Protein AF-A0A7S0Y6M3-F1 (afdb_monomer)

pLDDT: mean 70.43, std 13.26, range [39.47, 86.94]

Solvent-accessible surface area (backbone atoms only — not comparable to full-atom values): 6234 Å² total; per-residue (Å²): 121,79,51,52,36,37,38,35,38,37,52,37,74,49,50,45,55,36,89,87,72,27,29,77,23,85,57,23,49,71,48,35,40,38,74,92,78,42,77,38,51,69,60,31,42,83,46,55,39,85,50,37,33,34,38,33,33,35,42,78,86,64,77,74,90,60,96,47,78,36,57,29,38,43,36,44,20,49,36,66,93,47,70,55,31,31,42,51,77,46,78,42,53,89,80,55,66,65,49,79,46,76,45,77,95,50,59,29,58,63,53,119

Structure (mmCIF, N/CA/C/O backbone):
data_AF-A0A7S0Y6M3-F1
#
_entry.id   AF-A0A7S0Y6M3-F1
#
loop_
_atom_site.group_PDB
_atom_site.id
_atom_site.type_symbol
_atom_site.label_atom_id
_atom_site.label_alt_id
_atom_site.label_comp_id
_atom_site.label_asym_id
_atom_site.label_entity_id
_atom_site.label_seq_id
_atom_site.pdbx_PDB_ins_code
_atom_site.Cartn_x
_atom_site.Cartn_y
_atom_site.Cartn_z
_atom_site.occupancy
_atom_site.B_iso_or_equiv
_atom_site.auth_seq_id
_atom_site.auth_comp_id
_atom_site.auth_asym_id
_atom_site.auth_atom_id
_atom_site.pdbx_PDB_model_num
ATOM 1 N N . GLY A 1 1 ? 3.712 2.212 -20.840 1.00 41.28 1 GLY A N 1
ATOM 2 C CA . GLY A 1 1 ? 2.332 1.861 -20.466 1.00 41.28 1 GLY A CA 1
ATOM 3 C C . GLY A 1 1 ? 2.181 2.104 -18.988 1.00 41.28 1 GLY A C 1
ATOM 4 O O . GLY A 1 1 ? 3.135 1.842 -18.267 1.00 41.28 1 GLY A O 1
ATOM 5 N N . GLU A 1 2 ? 1.049 2.646 -18.547 1.00 53.88 2 GLU A N 1
ATOM 6 C CA . GLU A 1 2 ? 0.762 2.790 -17.118 1.00 53.88 2 GLU A CA 1
ATOM 7 C C . GLU A 1 2 ? 0.617 1.387 -16.519 1.00 53.88 2 GLU A C 1
ATOM 9 O O . GLU A 1 2 ? -0.353 0.680 -16.786 1.00 53.88 2 GLU A O 1
ATOM 14 N N . GLY A 1 3 ? 1.639 0.936 -15.792 1.00 61.78 3 GLY A N 1
ATOM 15 C CA . GLY A 1 3 ? 1.569 -0.323 -15.066 1.00 61.78 3 GLY A CA 1
ATOM 16 C C . GLY A 1 3 ? 0.566 -0.189 -13.924 1.00 61.78 3 GLY A C 1
ATOM 17 O O . GLY A 1 3 ? 0.578 0.806 -13.198 1.00 61.78 3 GLY A O 1
ATOM 18 N N . VAL A 1 4 ? -0.296 -1.185 -13.753 1.00 69.94 4 VAL A N 1
ATOM 19 C CA . VAL A 1 4 ? -1.052 -1.378 -12.513 1.00 69.94 4 VAL A CA 1
ATOM 20 C C . VAL A 1 4 ? -0.430 -2.571 -11.814 1.00 69.94 4 VAL A C 1
ATOM 22 O O . VAL A 1 4 ? -0.276 -3.627 -12.425 1.00 69.94 4 VAL A O 1
ATOM 25 N N . LEU A 1 5 ? -0.074 -2.402 -10.543 1.00 73.44 5 LEU A N 1
ATOM 26 C CA . LEU A 1 5 ? 0.408 -3.493 -9.707 1.00 73.44 5 LEU A CA 1
ATOM 27 C C . LEU A 1 5 ? -0.610 -3.770 -8.611 1.00 73.44 5 LEU A C 1
ATOM 29 O O . LEU A 1 5 ? -1.007 -2.874 -7.867 1.00 73.44 5 LEU A O 1
ATOM 33 N N . THR A 1 6 ? -0.992 -5.037 -8.497 1.00 78.00 6 THR A N 1
ATOM 34 C CA . THR A 1 6 ? -1.751 -5.528 -7.348 1.00 78.00 6 THR A CA 1
ATOM 35 C C . THR A 1 6 ? -0.781 -6.058 -6.302 1.00 78.00 6 THR A C 1
ATOM 37 O O . THR A 1 6 ? 0.028 -6.937 -6.604 1.00 78.00 6 THR A O 1
ATOM 40 N N . LEU A 1 7 ? -0.867 -5.530 -5.084 1.00 76.88 7 LEU A N 1
ATOM 41 C CA . LEU A 1 7 ? -0.117 -5.956 -3.909 1.00 76.88 7 LEU A CA 1
ATOM 42 C C . LEU A 1 7 ? -1.058 -6.680 -2.953 1.00 76.88 7 LEU A C 1
ATOM 44 O O . LEU A 1 7 ? -1.990 -6.072 -2.435 1.00 76.88 7 LEU A O 1
ATOM 48 N N . LEU A 1 8 ? -0.799 -7.954 -2.681 1.00 82.69 8 LEU A N 1
ATOM 49 C CA . LEU A 1 8 ? -1.421 -8.646 -1.553 1.00 82.69 8 LEU A CA 1
ATOM 50 C C . LEU A 1 8 ? -0.494 -8.524 -0.344 1.00 82.69 8 LEU A C 1
ATOM 52 O O . LEU A 1 8 ? 0.664 -8.906 -0.453 1.00 82.69 8 LEU A O 1
ATOM 56 N N . VAL A 1 9 ? -0.970 -7.975 0.772 1.00 80.00 9 VAL A N 1
ATOM 57 C CA . VAL A 1 9 ? -0.181 -7.799 1.998 1.00 80.00 9 VAL A CA 1
ATOM 58 C C . VAL A 1 9 ? -0.828 -8.577 3.136 1.00 80.00 9 VAL A C 1
ATOM 60 O O . VAL A 1 9 ? -1.944 -8.256 3.547 1.00 80.00 9 VAL A O 1
ATOM 63 N N . ASP A 1 10 ? -0.121 -9.586 3.641 1.00 80.94 10 ASP A N 1
ATOM 64 C CA . ASP A 1 10 ? -0.561 -10.396 4.780 1.00 80.94 10 ASP A CA 1
ATOM 65 C C . ASP A 1 10 ? -0.095 -9.798 6.123 1.00 80.94 10 ASP A C 1
ATOM 67 O O . ASP A 1 10 ? 0.940 -9.130 6.199 1.00 80.94 10 ASP A O 1
ATOM 71 N N . ASN A 1 11 ? -0.814 -10.113 7.205 1.00 77.50 11 ASN A N 1
ATOM 72 C CA . ASN A 1 11 ? -0.505 -9.738 8.594 1.00 77.50 11 ASN A CA 1
ATOM 73 C C . ASN A 1 11 ? -0.502 -8.221 8.852 1.00 77.50 11 ASN A C 1
ATOM 75 O O . ASN A 1 11 ? 0.336 -7.701 9.600 1.00 77.50 11 ASN A O 1
ATOM 79 N N . VAL A 1 12 ? -1.452 -7.514 8.241 1.00 76.75 12 VAL A N 1
ATOM 80 C CA . VAL A 1 12 ? -1.692 -6.081 8.447 1.00 76.75 12 VAL A CA 1
ATOM 81 C C . VAL A 1 12 ? -3.093 -5.900 9.024 1.00 76.75 12 VAL A C 1
ATOM 83 O O . VAL A 1 12 ? -4.005 -6.569 8.541 1.00 76.75 12 VAL A O 1
ATOM 86 N N . PRO A 1 13 ? -3.301 -5.015 10.018 1.00 80.81 13 PRO A N 1
ATOM 87 C CA . PRO A 1 13 ? -4.646 -4.710 10.484 1.00 80.81 13 PRO A CA 1
ATOM 88 C C . PRO A 1 13 ? -5.530 -4.189 9.344 1.00 80.81 13 PRO A C 1
ATOM 90 O O . PRO A 1 13 ? -5.005 -3.574 8.405 1.00 80.81 13 PRO A O 1
ATOM 93 N N . PRO A 1 14 ? -6.856 -4.363 9.453 1.00 81.25 14 PRO A N 1
ATOM 94 C CA . PRO A 1 14 ? -7.780 -3.850 8.460 1.00 81.25 14 PRO A CA 1
ATOM 95 C C . PRO A 1 14 ? -7.669 -2.326 8.376 1.00 81.25 14 PRO A C 1
ATOM 97 O O . PRO A 1 14 ? -7.525 -1.637 9.389 1.00 81.25 14 PRO A O 1
ATOM 100 N N . ILE A 1 15 ? -7.732 -1.801 7.156 1.00 83.38 15 ILE A N 1
ATOM 101 C CA . ILE A 1 15 ? -7.730 -0.361 6.895 1.00 83.38 15 ILE A CA 1
ATOM 102 C C . ILE A 1 15 ? -9.119 0.116 6.497 1.00 83.38 15 ILE A C 1
ATOM 104 O O . ILE A 1 15 ? -9.868 -0.591 5.824 1.00 83.38 15 ILE A O 1
ATOM 108 N N . THR A 1 16 ? -9.457 1.342 6.887 1.00 84.25 16 THR A N 1
ATOM 109 C CA . THR A 1 16 ? -10.715 1.968 6.481 1.00 84.25 16 THR A CA 1
ATOM 110 C C . THR A 1 16 ? -10.677 2.301 4.992 1.00 84.25 16 THR A C 1
ATOM 112 O O . THR A 1 16 ? -9.732 2.914 4.489 1.00 84.25 16 THR A O 1
ATOM 115 N N . VAL A 1 17 ? -11.729 1.904 4.281 1.00 83.88 17 VAL A N 1
ATOM 116 C CA . VAL A 1 17 ? -11.881 2.098 2.838 1.00 83.88 17 VAL A CA 1
ATOM 117 C C . VAL A 1 17 ? -13.248 2.720 2.575 1.00 83.88 17 VAL A C 1
ATOM 119 O O . VAL A 1 17 ? -14.240 2.328 3.190 1.00 83.88 17 VAL A O 1
ATOM 122 N N . ASP A 1 18 ? -13.311 3.681 1.657 1.00 83.06 18 ASP A N 1
ATOM 123 C CA . ASP A 1 18 ? -14.575 4.226 1.172 1.00 83.06 18 ASP A CA 1
ATOM 124 C C . ASP A 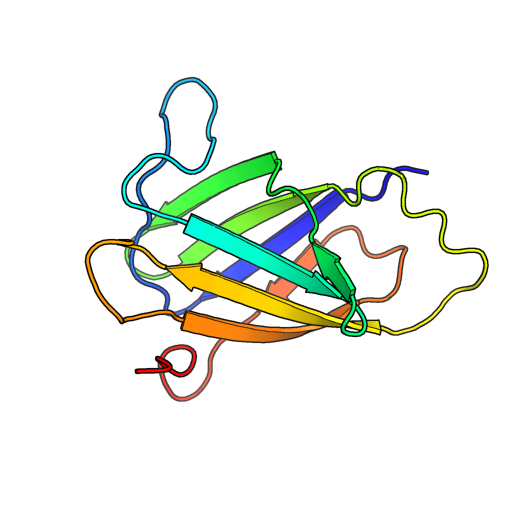1 18 ? -15.332 3.128 0.398 1.00 83.06 18 ASP A C 1
ATOM 126 O O . ASP A 1 18 ? -14.808 2.593 -0.583 1.00 83.06 18 ASP A O 1
ATOM 130 N N . PRO A 1 19 ? -16.558 2.759 0.800 1.00 80.31 19 PRO A N 1
ATOM 131 C CA . PRO A 1 19 ? -17.279 1.650 0.181 1.00 80.31 19 PRO A CA 1
ATOM 132 C C . PRO A 1 19 ? -17.706 1.928 -1.269 1.00 80.31 19 PRO A C 1
ATOM 134 O O . PRO A 1 19 ? -17.931 0.980 -2.021 1.00 80.31 19 PRO A O 1
ATOM 137 N N . SER A 1 20 ? -17.818 3.198 -1.666 1.00 82.62 20 SER A N 1
ATOM 138 C CA . SER A 1 20 ? -18.270 3.622 -2.995 1.00 82.62 20 SER A CA 1
ATOM 139 C C . SER A 1 20 ? -17.127 3.72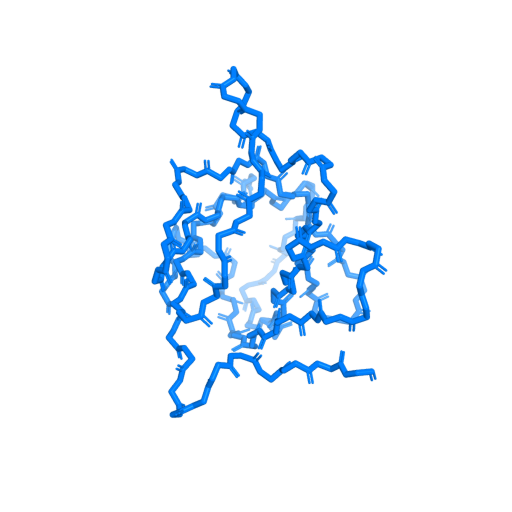5 -4.003 1.00 82.62 20 SER A C 1
ATOM 141 O O . SER A 1 20 ? -17.275 3.305 -5.148 1.00 82.62 20 SER A O 1
ATOM 143 N N . THR A 1 21 ? -15.970 4.233 -3.574 1.00 80.88 21 THR A N 1
ATOM 144 C CA . THR A 1 21 ? -14.801 4.437 -4.447 1.00 80.88 21 THR A CA 1
ATOM 145 C C . THR A 1 21 ? -13.721 3.380 -4.262 1.00 80.88 21 THR A C 1
ATOM 147 O O . THR A 1 21 ? -12.796 3.306 -5.068 1.00 80.88 21 THR A O 1
ATOM 150 N N . ARG A 1 22 ? -13.816 2.572 -3.197 1.00 82.12 22 ARG A N 1
ATOM 151 C CA . ARG A 1 22 ? -12.779 1.629 -2.755 1.00 82.12 22 ARG A CA 1
ATOM 152 C C . ARG A 1 22 ? -11.423 2.303 -2.494 1.00 82.12 22 ARG A C 1
ATOM 154 O O . ARG A 1 22 ? -10.390 1.636 -2.474 1.00 82.12 22 ARG A O 1
ATOM 161 N N . ALA A 1 23 ? -11.413 3.619 -2.282 1.00 82.75 23 ALA A N 1
ATOM 162 C CA . ALA A 1 23 ? -10.220 4.381 -1.939 1.00 82.75 23 ALA A CA 1
ATOM 163 C C . ALA A 1 23 ? -9.898 4.255 -0.444 1.00 82.75 23 ALA A C 1
ATOM 165 O O . ALA A 1 23 ? -10.793 4.069 0.380 1.00 82.75 23 ALA A O 1
ATOM 166 N N . VAL A 1 24 ? -8.621 4.397 -0.082 1.00 82.81 24 VAL A N 1
ATOM 167 C CA . VAL A 1 24 ? -8.214 4.483 1.330 1.00 82.81 24 VAL A CA 1
ATOM 168 C C . VAL A 1 24 ? -8.892 5.702 1.956 1.00 82.81 24 VAL A C 1
ATOM 170 O O . VAL A 1 24 ? -8.719 6.821 1.473 1.00 82.81 24 VAL A O 1
ATOM 173 N N . ALA A 1 25 ? -9.665 5.480 3.016 1.00 83.38 25 ALA A N 1
ATOM 174 C CA . ALA A 1 25 ? -10.418 6.521 3.699 1.00 83.38 25 ALA A CA 1
ATOM 175 C C . ALA A 1 25 ? -9.778 6.870 5.045 1.00 83.38 25 ALA A C 1
ATOM 177 O O . ALA A 1 25 ? -9.150 6.033 5.695 1.00 83.38 25 ALA A O 1
ATOM 178 N N . SER A 1 26 ? -9.975 8.115 5.480 1.00 81.19 26 SER A N 1
ATOM 179 C CA . SER A 1 26 ? -9.559 8.558 6.813 1.00 81.19 26 SER A CA 1
ATOM 180 C C . SER A 1 26 ? -10.151 7.639 7.901 1.00 81.19 26 SER A C 1
ATOM 182 O O . SER A 1 26 ? -11.320 7.257 7.789 1.00 81.19 26 SER A O 1
ATOM 184 N N . PRO A 1 27 ? -9.378 7.268 8.940 1.00 86.94 27 PRO A N 1
ATOM 185 C CA . PRO A 1 27 ? -8.049 7.784 9.282 1.00 86.94 27 PRO A CA 1
ATOM 186 C C . PRO A 1 27 ? -6.876 7.006 8.670 1.00 86.94 27 PRO A C 1
ATOM 188 O O . PRO A 1 27 ? -5.733 7.28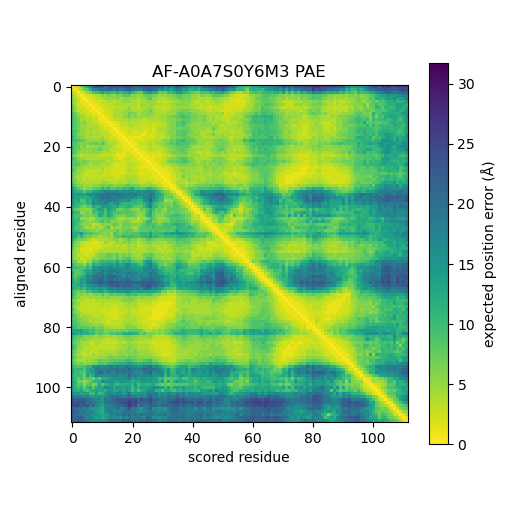2 9.031 1.00 86.94 27 PRO A O 1
ATOM 191 N N . ALA A 1 28 ? -7.117 6.051 7.770 1.00 85.44 28 ALA A N 1
ATOM 192 C CA . ALA A 1 28 ? -6.068 5.207 7.215 1.00 85.44 28 ALA A CA 1
ATOM 193 C C . ALA A 1 28 ? -5.224 5.931 6.155 1.00 85.44 28 ALA A C 1
ATOM 195 O O . ALA A 1 28 ? -5.669 6.853 5.468 1.00 85.44 28 ALA A O 1
ATOM 196 N N . ARG A 1 29 ? -3.981 5.474 5.989 1.00 84.75 29 ARG A N 1
ATOM 197 C CA . ARG A 1 29 ? -3.056 5.934 4.953 1.00 84.75 29 ARG A CA 1
ATOM 198 C C . ARG A 1 29 ? -2.222 4.775 4.431 1.00 84.75 29 ARG A C 1
ATOM 200 O O . ARG A 1 29 ? -1.618 4.034 5.201 1.00 84.75 29 ARG A O 1
ATOM 207 N N . VAL A 1 30 ? -2.133 4.655 3.112 1.00 82.00 30 VAL A N 1
ATOM 208 C CA . VAL A 1 30 ? -1.238 3.704 2.447 1.00 82.00 30 VAL A CA 1
ATOM 209 C C . VAL A 1 30 ? -0.329 4.479 1.506 1.00 82.00 30 VAL A C 1
ATOM 211 O O . VAL A 1 30 ? -0.787 5.329 0.747 1.00 82.00 30 VAL A O 1
ATOM 214 N N . THR A 1 31 ? 0.969 4.202 1.564 1.00 80.75 31 THR A N 1
ATOM 215 C CA . THR A 1 31 ? 1.971 4.819 0.690 1.00 80.75 31 THR A CA 1
ATOM 216 C C . THR A 1 31 ? 2.870 3.756 0.099 1.00 80.75 31 THR A C 1
ATOM 218 O O . THR A 1 31 ? 3.305 2.862 0.825 1.00 80.75 31 THR A O 1
ATOM 221 N N . VAL A 1 32 ? 3.211 3.888 -1.182 1.00 78.88 32 VAL A N 1
ATOM 222 C CA . VAL A 1 32 ? 4.226 3.042 -1.814 1.00 78.88 32 VAL A CA 1
ATOM 223 C C . VAL A 1 32 ? 5.335 3.912 -2.377 1.00 78.88 32 VAL A C 1
ATOM 225 O O . VAL A 1 32 ? 5.060 4.841 -3.134 1.00 78.88 32 VAL A O 1
ATOM 228 N N . SER A 1 33 ? 6.571 3.619 -1.981 1.00 77.81 33 SER A N 1
ATOM 229 C CA . SER A 1 33 ? 7.777 4.323 -2.418 1.00 77.81 33 SER A CA 1
ATOM 230 C C . SER A 1 33 ? 8.666 3.425 -3.273 1.00 77.81 33 SER A C 1
ATOM 232 O O . SER A 1 33 ? 8.866 2.267 -2.909 1.00 77.81 33 SER A O 1
ATOM 234 N N . TYR A 1 34 ? 9.262 3.973 -4.335 1.00 75.62 34 TYR A N 1
ATOM 235 C CA . TYR A 1 34 ? 10.208 3.279 -5.223 1.00 75.62 34 TYR A CA 1
ATOM 236 C C . TYR A 1 34 ? 11.531 4.033 -5.301 1.00 75.62 34 TYR A C 1
ATOM 238 O O . TYR A 1 34 ? 11.533 5.260 -5.434 1.00 75.62 34 TYR A O 1
ATOM 246 N N . GLY A 1 35 ? 12.651 3.305 -5.240 1.00 65.19 35 GLY A N 1
ATOM 247 C CA . GLY A 1 35 ? 13.972 3.838 -5.601 1.00 65.19 35 GLY A CA 1
ATOM 248 C C . GLY A 1 35 ? 14.391 5.092 -4.825 1.00 65.19 35 GLY A C 1
ATOM 249 O O . GLY A 1 35 ? 15.150 5.904 -5.340 1.00 65.19 35 GLY A O 1
ATOM 250 N N . GLY A 1 36 ? 13.859 5.280 -3.613 1.00 57.88 36 GLY A N 1
ATOM 251 C CA . GLY A 1 36 ? 14.156 6.415 -2.739 1.00 57.88 36 GLY A CA 1
ATOM 252 C C . GLY A 1 36 ? 13.429 7.732 -3.044 1.00 57.88 36 GLY A C 1
ATOM 253 O O . GLY A 1 36 ? 13.555 8.646 -2.235 1.00 57.88 36 GLY A O 1
ATOM 254 N N . ALA A 1 37 ? 12.666 7.863 -4.140 1.00 54.16 37 ALA A N 1
ATOM 255 C CA . ALA A 1 37 ? 12.165 9.184 -4.557 1.00 54.16 37 ALA A CA 1
ATOM 256 C C . ALA A 1 37 ? 10.768 9.243 -5.206 1.00 54.16 37 ALA A C 1
ATOM 258 O O . ALA A 1 37 ? 10.289 10.344 -5.474 1.00 54.16 37 ALA A O 1
ATOM 259 N N . SER A 1 38 ? 10.068 8.131 -5.448 1.00 55.91 38 SER A N 1
ATOM 260 C CA . SER A 1 38 ? 8.761 8.190 -6.129 1.00 55.91 38 SER A CA 1
ATOM 261 C C . SER A 1 38 ? 7.645 7.585 -5.293 1.00 55.91 38 SER A C 1
ATOM 263 O O . SER A 1 38 ? 7.712 6.411 -4.939 1.00 55.91 38 SER A O 1
ATOM 265 N N . PHE A 1 39 ? 6.610 8.379 -5.008 1.00 59.44 39 PHE A N 1
ATOM 266 C CA . PHE A 1 39 ? 5.362 7.917 -4.406 1.00 59.44 39 PHE A CA 1
ATOM 267 C C . PHE A 1 39 ? 4.405 7.475 -5.520 1.00 59.44 39 PHE A C 1
ATOM 269 O O . PHE A 1 39 ? 4.064 8.291 -6.375 1.00 59.44 39 PHE A O 1
ATOM 276 N N . ALA A 1 40 ? 3.954 6.216 -5.527 1.00 61.72 40 ALA A N 1
ATOM 277 C CA . ALA A 1 40 ? 2.780 5.859 -6.332 1.00 61.72 40 ALA A CA 1
ATOM 278 C C . ALA A 1 40 ? 1.501 6.252 -5.599 1.00 61.72 40 ALA A C 1
ATOM 280 O O . ALA A 1 40 ? 1.402 6.135 -4.373 1.00 61.72 40 ALA A O 1
ATOM 281 N N . ALA A 1 41 ? 0.503 6.658 -6.380 1.00 64.38 41 ALA A N 1
ATOM 282 C CA . ALA A 1 41 ? -0.851 6.803 -5.888 1.00 64.38 41 ALA A CA 1
ATOM 283 C C . ALA A 1 41 ? -1.471 5.409 -5.723 1.00 64.38 41 ALA A C 1
ATOM 285 O O . ALA A 1 41 ? -1.535 4.614 -6.668 1.00 64.38 41 ALA A O 1
ATOM 286 N N . VAL A 1 42 ? -1.934 5.118 -4.508 1.00 69.56 42 VAL A N 1
ATOM 287 C CA . VAL A 1 42 ? -2.831 3.986 -4.274 1.00 69.56 42 VAL A CA 1
ATOM 288 C C . VAL A 1 42 ? -4.123 4.294 -5.006 1.00 69.56 42 VAL A C 1
ATOM 290 O O . VAL A 1 42 ? -4.762 5.311 -4.742 1.00 69.56 42 VAL A O 1
ATOM 293 N N . ARG A 1 43 ? -4.469 3.439 -5.963 1.00 67.94 43 ARG A N 1
ATOM 294 C CA . ARG A 1 43 ? -5.652 3.624 -6.794 1.00 67.94 43 ARG A CA 1
ATOM 295 C C . ARG A 1 43 ? -6.880 3.060 -6.098 1.00 67.94 43 ARG A C 1
ATOM 297 O O . ARG A 1 43 ? -7.928 3.693 -6.123 1.00 67.94 43 ARG A O 1
ATOM 304 N N . MET A 1 44 ? -6.745 1.878 -5.497 1.00 73.06 44 MET A N 1
ATOM 305 C CA . MET A 1 44 ? -7.872 1.149 -4.929 1.00 73.06 44 MET A CA 1
ATOM 306 C C . MET A 1 44 ? -7.420 0.133 -3.883 1.00 73.06 44 MET A C 1
ATOM 308 O O . MET A 1 44 ? -6.309 -0.384 -3.946 1.00 73.06 44 MET A O 1
ATOM 312 N N . VAL A 1 45 ? -8.300 -0.194 -2.944 1.00 76.56 45 VAL A N 1
ATOM 313 C CA . VAL A 1 45 ? -8.179 -1.359 -2.068 1.00 76.56 45 VAL A CA 1
ATOM 314 C C . VAL A 1 45 ? -9.301 -2.323 -2.437 1.00 76.56 45 VAL A C 1
ATOM 316 O O . VAL A 1 45 ? -10.475 -2.050 -2.182 1.00 76.56 45 VAL A O 1
ATOM 319 N N . ALA A 1 46 ? -8.948 -3.445 -3.066 1.00 71.69 46 ALA A N 1
ATOM 320 C CA . ALA A 1 46 ? -9.917 -4.438 -3.526 1.00 71.69 46 ALA A CA 1
ATOM 321 C C . ALA A 1 46 ? -10.607 -5.133 -2.340 1.00 71.69 46 ALA A C 1
ATOM 323 O O . ALA A 1 46 ? -11.819 -5.347 -2.357 1.00 71.69 46 ALA A O 1
ATOM 324 N N . PHE A 1 47 ? -9.842 -5.430 -1.284 1.00 71.75 47 PHE A N 1
ATOM 325 C CA . PHE A 1 47 ? -10.353 -5.867 0.014 1.00 71.75 47 PHE A CA 1
ATOM 326 C C . PHE A 1 47 ? -9.320 -5.624 1.123 1.00 71.75 47 PHE A C 1
ATOM 328 O O . PHE A 1 47 ? -8.120 -5.541 0.859 1.00 71.75 47 PHE A O 1
ATOM 335 N N . SER A 1 48 ? -9.795 -5.531 2.363 1.00 72.00 48 SER A N 1
ATOM 336 C CA . SER A 1 48 ? -8.982 -5.492 3.578 1.00 72.00 48 SER A CA 1
ATOM 337 C C . SER A 1 48 ? -9.753 -6.215 4.681 1.00 72.00 48 SER A C 1
ATOM 339 O O . SER A 1 48 ? -10.868 -5.810 5.008 1.00 72.00 48 SER A O 1
ATOM 341 N N . ASP A 1 49 ? -9.204 -7.320 5.178 1.00 76.12 49 ASP A N 1
ATOM 342 C CA . ASP A 1 49 ? -9.752 -8.110 6.282 1.00 76.12 49 ASP A CA 1
ATOM 343 C C . ASP A 1 49 ? -8.754 -8.179 7.455 1.00 76.12 49 ASP A C 1
ATOM 345 O O . ASP A 1 49 ? -7.712 -7.522 7.440 1.00 76.12 49 ASP A O 1
ATOM 349 N N . GLU A 1 50 ? -9.083 -8.938 8.504 1.00 69.50 50 GLU A N 1
ATOM 350 C CA . GLU A 1 50 ? -8.243 -9.063 9.708 1.00 69.50 50 GLU 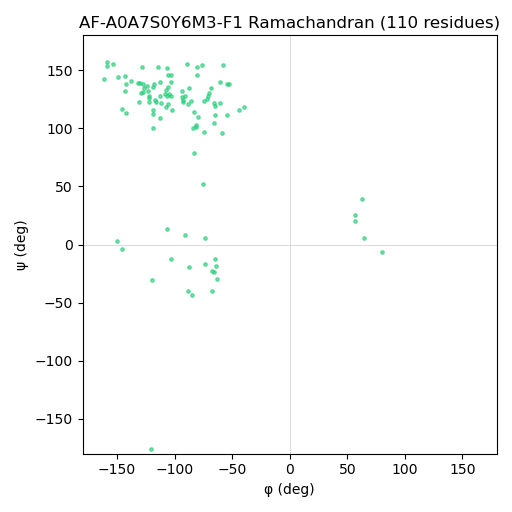A CA 1
ATOM 351 C C . GLU A 1 50 ? -6.877 -9.728 9.459 1.00 69.50 50 GLU A C 1
ATOM 353 O O . GLU A 1 50 ? -6.003 -9.674 10.325 1.00 69.50 50 GLU A O 1
ATOM 358 N N . ALA A 1 51 ? -6.675 -10.351 8.296 1.00 69.25 51 ALA A N 1
ATOM 359 C CA . ALA A 1 51 ? -5.467 -11.091 7.962 1.00 69.25 51 ALA A CA 1
ATOM 360 C C . ALA A 1 51 ? -4.725 -10.527 6.741 1.00 69.25 51 ALA A C 1
ATOM 362 O O . ALA A 1 51 ? -3.504 -10.682 6.657 1.00 69.25 51 ALA A O 1
ATOM 363 N N . ARG A 1 52 ? -5.428 -9.931 5.771 1.00 75.00 52 ARG A N 1
ATOM 364 C CA . ARG A 1 52 ? -4.910 -9.631 4.431 1.00 75.00 52 ARG A CA 1
ATOM 365 C C . ARG A 1 52 ? -5.548 -8.392 3.823 1.00 75.00 52 ARG A C 1
ATOM 367 O O . ARG A 1 52 ? -6.746 -8.152 3.941 1.00 75.00 52 ARG A O 1
ATOM 374 N N . SER A 1 53 ? -4.749 -7.634 3.081 1.00 80.31 53 SER A N 1
ATOM 375 C CA . SER A 1 53 ? -5.223 -6.506 2.277 1.00 80.31 53 SER A CA 1
ATOM 376 C C . SER A 1 53 ? -4.707 -6.599 0.846 1.00 80.31 53 SER A C 1
ATOM 378 O O . SER A 1 53 ? -3.508 -6.767 0.635 1.00 80.31 53 SER A O 1
ATOM 380 N N . ALA A 1 54 ? -5.597 -6.462 -0.136 1.00 83.12 54 ALA A N 1
ATOM 381 C CA . ALA A 1 54 ? -5.239 -6.351 -1.547 1.00 83.12 54 ALA A CA 1
ATOM 382 C C . ALA A 1 54 ? -5.330 -4.892 -2.001 1.00 83.12 54 ALA A C 1
ATOM 384 O O . ALA A 1 54 ? -6.407 -4.292 -2.008 1.00 83.12 54 ALA A O 1
ATOM 385 N N . ILE A 1 55 ? -4.187 -4.326 -2.377 1.00 83.56 55 ILE A N 1
ATOM 386 C CA . ILE A 1 55 ? -4.004 -2.915 -2.704 1.00 83.56 55 ILE A CA 1
ATOM 387 C C . ILE A 1 55 ? -3.584 -2.807 -4.168 1.00 83.56 55 ILE A C 1
ATOM 389 O O . ILE A 1 55 ? -2.575 -3.376 -4.577 1.00 83.56 55 ILE A O 1
ATOM 393 N N . GLU A 1 56 ? -4.327 -2.039 -4.952 1.00 78.94 56 GLU A N 1
ATOM 394 C CA . GLU A 1 56 ? -3.955 -1.670 -6.311 1.00 78.94 56 GLU A CA 1
ATOM 395 C C . GLU A 1 56 ? -3.220 -0.334 -6.312 1.00 78.94 56 GLU A C 1
ATOM 397 O O . GLU A 1 56 ? -3.711 0.686 -5.812 1.00 78.94 56 GLU A O 1
ATOM 402 N N . VAL A 1 57 ? -2.046 -0.324 -6.931 1.00 75.38 57 VAL A N 1
ATOM 403 C CA . VAL A 1 57 ? -1.237 0.878 -7.103 1.00 75.38 57 VAL A CA 1
ATOM 404 C C . VAL A 1 57 ? -1.041 1.172 -8.579 1.00 75.38 57 VAL A C 1
ATOM 406 O O . VAL A 1 57 ? -0.771 0.275 -9.379 1.00 75.38 57 VAL A O 1
ATOM 409 N N . SER A 1 58 ? -1.192 2.447 -8.932 1.00 70.25 58 SER A N 1
ATOM 410 C CA . SER A 1 58 ? -0.892 2.935 -10.273 1.00 70.25 58 SER A CA 1
ATOM 411 C C . SER A 1 58 ? 0.421 3.700 -10.251 1.00 70.25 58 SER A C 1
ATOM 413 O O . SER A 1 58 ? 0.627 4.604 -9.434 1.00 70.25 58 SER A O 1
ATOM 415 N N . PHE A 1 59 ? 1.312 3.350 -11.171 1.00 65.06 59 PHE A N 1
ATOM 416 C CA . PHE A 1 59 ? 2.539 4.094 -11.407 1.00 65.06 59 PHE A CA 1
ATOM 417 C C . PHE A 1 59 ? 2.215 5.273 -12.325 1.00 65.06 59 PHE A C 1
ATOM 419 O O . PHE A 1 59 ? 2.433 5.210 -13.532 1.00 65.06 59 PHE A O 1
ATOM 426 N N . GLY A 1 60 ? 1.639 6.338 -11.762 1.00 52.66 60 GLY A N 1
ATOM 427 C CA . GLY A 1 60 ? 1.296 7.540 -12.523 1.00 52.66 60 GLY A CA 1
ATOM 428 C C . GLY A 1 60 ? 2.518 8.087 -13.265 1.00 52.66 60 GLY A C 1
ATOM 429 O O . GLY A 1 60 ? 3.468 8.548 -12.636 1.00 52.66 60 GLY A O 1
ATOM 430 N N . GLY A 1 61 ? 2.509 7.998 -14.597 1.00 49.81 61 GLY A N 1
ATOM 431 C CA . GLY A 1 61 ? 3.506 8.610 -15.480 1.00 49.81 61 GLY A CA 1
ATOM 432 C C . GLY A 1 61 ? 4.947 8.093 -15.375 1.00 49.81 61 GLY A C 1
ATOM 433 O O . GLY A 1 61 ? 5.819 8.651 -16.044 1.00 49.81 61 GLY A O 1
ATOM 434 N N . ILE A 1 62 ? 5.234 7.047 -14.589 1.00 52.50 62 ILE A N 1
ATOM 435 C CA . ILE A 1 62 ? 6.597 6.504 -14.513 1.00 52.50 62 ILE A CA 1
ATOM 436 C C . ILE A 1 62 ? 6.878 5.727 -15.800 1.00 52.50 62 ILE A C 1
ATOM 438 O O . ILE A 1 62 ? 6.505 4.566 -15.960 1.00 52.50 62 ILE A O 1
ATOM 442 N N . THR A 1 63 ? 7.543 6.396 -16.737 1.00 50.03 63 THR A N 1
ATOM 443 C CA . THR A 1 63 ? 8.071 5.759 -17.942 1.00 50.03 63 THR A CA 1
ATOM 444 C C . THR A 1 63 ? 9.420 5.162 -17.588 1.00 50.03 63 THR A C 1
ATOM 446 O O . THR A 1 63 ? 10.424 5.861 -17.477 1.00 50.03 63 THR A O 1
ATOM 449 N N . ILE A 1 64 ? 9.429 3.858 -17.354 1.00 49.69 64 ILE A N 1
ATOM 450 C CA . ILE A 1 64 ? 10.645 3.117 -17.051 1.00 49.69 64 ILE A CA 1
ATOM 451 C C . ILE A 1 64 ? 11.325 2.823 -18.383 1.00 49.69 64 ILE A C 1
ATOM 453 O O . ILE A 1 64 ? 10.860 1.978 -19.144 1.00 49.69 64 ILE A O 1
ATOM 457 N N . ALA A 1 65 ? 12.373 3.586 -18.692 1.00 42.31 65 ALA A N 1
ATOM 458 C CA . ALA A 1 65 ? 13.072 3.514 -19.975 1.00 42.31 65 ALA A CA 1
ATOM 459 C C . ALA A 1 65 ? 13.795 2.169 -20.196 1.00 42.31 65 ALA A C 1
ATOM 461 O O . ALA A 1 65 ? 13.996 1.770 -21.339 1.00 42.31 65 ALA A O 1
ATOM 462 N N . GLU A 1 66 ? 14.131 1.447 -19.123 1.00 47.22 66 GLU A N 1
ATOM 463 C CA . GLU A 1 66 ? 14.803 0.144 -19.167 1.00 47.22 66 GLU A CA 1
ATOM 464 C C . GLU A 1 66 ? 14.275 -0.777 -18.059 1.00 47.22 66 GLU A C 1
ATOM 466 O O . GLU A 1 66 ? 13.986 -0.281 -16.969 1.00 47.22 66 GLU A O 1
ATOM 471 N N . PRO A 1 67 ? 14.161 -2.104 -18.275 1.00 53.06 67 PRO A N 1
ATOM 472 C CA . PRO A 1 67 ? 13.773 -3.047 -17.228 1.00 53.06 67 PRO A CA 1
ATOM 473 C C . PRO A 1 67 ? 14.756 -2.982 -16.051 1.00 53.06 67 PRO A C 1
ATOM 475 O O . PRO A 1 67 ? 15.802 -3.622 -16.045 1.00 53.06 67 PRO A O 1
ATOM 478 N N . ALA A 1 68 ? 14.392 -2.208 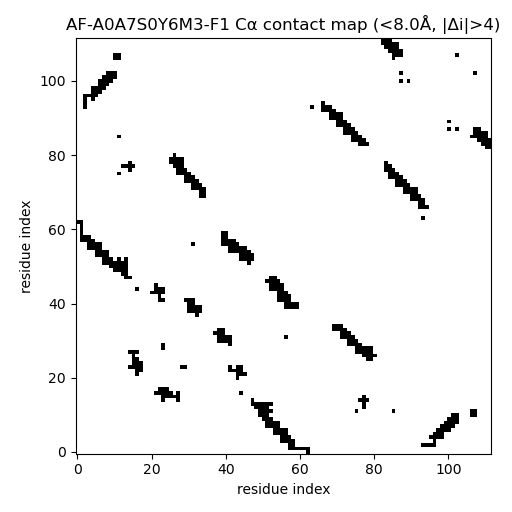-15.036 1.00 59.31 68 ALA A N 1
ATOM 479 C CA . ALA A 1 68 ? 15.133 -2.081 -13.796 1.00 59.31 68 ALA A CA 1
ATOM 480 C C . ALA A 1 68 ? 14.366 -2.793 -12.680 1.00 59.31 68 ALA A C 1
ATOM 482 O O . ALA A 1 68 ? 13.158 -2.610 -12.526 1.00 59.31 68 ALA A O 1
ATOM 483 N N . SER A 1 69 ? 15.070 -3.600 -11.886 1.00 69.12 69 SER A N 1
ATOM 484 C CA . SER A 1 69 ? 14.550 -4.066 -10.603 1.00 69.12 69 SER A CA 1
ATOM 485 C C . SER A 1 69 ? 14.737 -2.944 -9.591 1.00 69.12 69 SER A C 1
ATOM 487 O O . SER A 1 69 ? 15.867 -2.651 -9.200 1.00 69.12 69 SER A O 1
ATOM 489 N N . VAL A 1 70 ? 13.647 -2.320 -9.155 1.00 73.75 70 VAL A N 1
ATOM 490 C CA . VAL A 1 70 ? 13.696 -1.274 -8.129 1.00 73.75 70 VAL A CA 1
ATOM 491 C C . VAL A 1 70 ? 13.179 -1.823 -6.812 1.00 73.75 70 VAL A C 1
ATOM 493 O O . VAL A 1 70 ? 12.153 -2.501 -6.759 1.00 73.75 70 VAL A O 1
ATOM 496 N N . GLN A 1 71 ? 13.893 -1.520 -5.729 1.00 78.81 71 GLN A N 1
ATOM 497 C CA . GLN A 1 71 ? 13.395 -1.805 -4.394 1.00 78.81 71 GLN A CA 1
ATOM 498 C C . GLN A 1 71 ? 12.251 -0.841 -4.066 1.00 78.81 71 GLN A C 1
ATOM 500 O O . GLN A 1 71 ? 12.388 0.384 -4.162 1.00 78.81 71 GLN A O 1
ATOM 505 N N . ALA A 1 72 ? 11.122 -1.427 -3.699 1.00 79.31 72 ALA A N 1
ATOM 506 C CA . ALA A 1 72 ? 9.907 -0.756 -3.301 1.00 79.31 72 ALA A CA 1
ATOM 507 C C . ALA A 1 72 ? 9.596 -1.045 -1.833 1.00 79.31 72 ALA A C 1
ATOM 509 O O . ALA A 1 72 ? 9.934 -2.105 -1.298 1.00 79.31 72 ALA A O 1
ATOM 510 N N . THR A 1 73 ? 8.896 -0.110 -1.206 1.00 82.25 73 THR A N 1
ATOM 511 C CA . THR A 1 73 ? 8.364 -0.267 0.146 1.00 82.25 73 THR A CA 1
ATOM 512 C C . THR A 1 73 ? 6.903 0.136 0.137 1.00 82.25 73 THR A C 1
ATOM 514 O O . THR A 1 73 ? 6.578 1.268 -0.222 1.00 82.25 73 THR A O 1
ATOM 517 N N . VAL A 1 74 ? 6.021 -0.770 0.555 1.00 82.56 74 VAL A N 1
ATOM 518 C CA . VAL A 1 74 ? 4.639 -0.429 0.904 1.00 82.56 74 VAL A CA 1
ATOM 519 C C . VAL A 1 74 ? 4.585 -0.163 2.396 1.00 82.56 74 VAL A C 1
ATOM 521 O O . VAL A 1 74 ? 5.120 -0.939 3.187 1.00 82.56 74 VAL A O 1
ATOM 524 N N . ARG A 1 75 ? 3.952 0.942 2.779 1.00 85.25 75 ARG A N 1
ATOM 525 C CA . ARG A 1 75 ? 3.668 1.287 4.167 1.00 85.25 75 ARG A CA 1
ATOM 526 C C . ARG A 1 75 ? 2.169 1.471 4.341 1.00 85.25 75 ARG A C 1
ATOM 528 O O . ARG A 1 75 ? 1.547 2.237 3.609 1.00 85.25 75 ARG A O 1
ATOM 535 N N . VAL A 1 76 ? 1.622 0.779 5.329 1.00 85.50 76 VAL A N 1
ATOM 536 C CA . VAL A 1 76 ? 0.216 0.799 5.715 1.00 85.50 76 VAL A CA 1
ATOM 537 C C . VAL A 1 76 ? 0.117 1.375 7.122 1.00 85.50 76 VAL A C 1
ATOM 539 O O . VAL A 1 76 ? 0.722 0.863 8.060 1.00 85.50 76 VAL A O 1
ATOM 542 N N . GLN A 1 77 ? -0.641 2.449 7.274 1.00 86.56 77 GLN A N 1
ATOM 543 C CA . GLN A 1 77 ? -0.964 3.072 8.550 1.00 86.56 77 GLN A CA 1
ATOM 544 C C . GLN A 1 77 ? -2.487 3.018 8.715 1.00 86.56 77 GLN A C 1
ATOM 546 O O . GLN A 1 77 ? -3.182 3.819 8.094 1.00 86.56 77 GLN A O 1
ATOM 551 N N . PRO A 1 78 ? -3.022 2.061 9.493 1.00 83.56 78 PRO A N 1
ATOM 552 C CA . PRO A 1 78 ? -4.469 1.901 9.655 1.00 83.56 78 PRO A CA 1
ATOM 553 C C . PRO A 1 78 ? -5.148 3.110 10.303 1.00 83.56 78 PRO A C 1
ATOM 555 O O . PRO A 1 78 ? -6.295 3.409 9.994 1.00 83.56 78 PRO A O 1
ATOM 558 N N . ASP A 1 79 ? -4.419 3.823 11.161 1.00 86.75 79 ASP A N 1
ATOM 559 C CA . ASP A 1 79 ? -4.883 5.038 11.819 1.00 86.75 79 ASP A CA 1
ATOM 560 C C . ASP A 1 79 ? -3.736 6.049 11.930 1.00 86.75 79 ASP A C 1
ATOM 562 O O . ASP A 1 79 ? -2.757 5.830 12.650 1.00 86.75 79 ASP A O 1
ATOM 566 N N . THR A 1 80 ? -3.866 7.158 11.202 1.00 84.12 80 THR A N 1
ATOM 567 C CA . THR A 1 80 ? -2.935 8.296 11.212 1.00 84.12 80 THR A CA 1
ATOM 568 C C . THR A 1 80 ? -2.849 9.024 12.553 1.00 84.12 80 THR A C 1
ATOM 570 O O . THR A 1 80 ? -1.849 9.697 12.791 1.00 84.12 80 THR A O 1
ATOM 573 N N . ALA A 1 81 ? -3.828 8.862 13.449 1.00 86.62 81 ALA A N 1
ATOM 574 C CA . ALA A 1 81 ? -3.750 9.370 14.818 1.00 86.62 81 ALA A CA 1
ATOM 575 C C . ALA A 1 81 ? -2.792 8.547 15.698 1.00 86.62 81 ALA A C 1
ATOM 577 O O . ALA A 1 81 ? -2.358 9.014 16.752 1.00 86.62 81 ALA A O 1
ATOM 578 N N . THR A 1 82 ? -2.434 7.332 15.269 1.00 80.69 82 THR A N 1
ATOM 579 C CA . THR A 1 82 ? -1.466 6.477 15.962 1.00 80.69 82 THR A CA 1
ATOM 580 C C . THR A 1 82 ? -0.111 6.492 15.258 1.00 80.69 82 THR A C 1
ATOM 582 O O . THR A 1 82 ? -0.028 6.494 14.030 1.00 80.69 82 THR A O 1
ATOM 585 N N . SER A 1 83 ? 0.979 6.399 16.025 1.00 76.50 83 SER A N 1
ATOM 586 C CA . SER A 1 83 ? 2.336 6.272 15.465 1.00 76.50 83 SER A CA 1
ATOM 587 C C . SER A 1 83 ? 2.636 4.885 14.871 1.00 76.50 83 SER A C 1
ATOM 589 O O . SER A 1 83 ? 3.767 4.614 14.485 1.00 76.50 83 SER A O 1
ATOM 591 N N . LYS A 1 84 ? 1.661 3.966 14.802 1.00 81.31 84 LYS A N 1
ATOM 592 C CA . LYS A 1 84 ? 1.883 2.597 14.311 1.00 81.31 84 LYS A CA 1
ATOM 593 C C . LYS A 1 84 ? 1.750 2.536 12.793 1.00 81.31 84 LYS A C 1
ATOM 595 O O . LYS A 1 84 ? 0.701 2.845 12.240 1.00 81.31 84 LYS A O 1
ATOM 600 N N . SER A 1 85 ? 2.792 2.056 12.117 1.00 81.94 85 SER A N 1
ATOM 601 C CA . SER A 1 85 ? 2.753 1.815 10.671 1.00 81.94 85 SER A CA 1
ATOM 602 C C . SER A 1 85 ? 3.513 0.556 10.279 1.00 81.94 85 SER A C 1
ATOM 604 O O . SER A 1 85 ? 4.600 0.301 10.780 1.00 81.94 85 SER A O 1
ATOM 6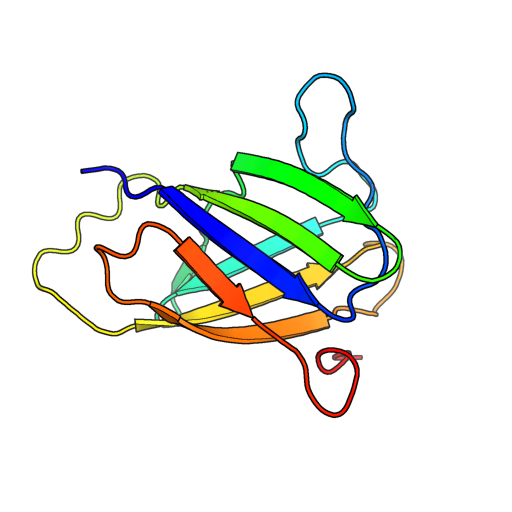06 N N . TYR A 1 86 ? 2.933 -0.212 9.369 1.00 84.94 86 TYR A N 1
ATOM 607 C CA . TYR A 1 86 ? 3.363 -1.532 8.929 1.00 84.94 86 TYR A CA 1
ATOM 608 C C . TYR A 1 86 ? 4.052 -1.402 7.578 1.00 84.94 86 TYR A C 1
ATOM 610 O O . TYR A 1 86 ? 3.476 -0.808 6.669 1.00 84.94 86 TYR A O 1
ATOM 618 N N . ALA A 1 87 ? 5.267 -1.928 7.426 1.00 82.19 87 ALA A N 1
ATOM 619 C CA . ALA A 1 87 ? 6.013 -1.806 6.175 1.00 82.19 87 ALA A CA 1
ATOM 620 C C . ALA A 1 87 ? 6.514 -3.149 5.637 1.00 82.19 87 ALA A C 1
ATOM 622 O O . ALA A 1 87 ? 7.048 -3.965 6.390 1.00 82.19 87 ALA A O 1
ATOM 623 N N . ALA A 1 88 ? 6.393 -3.339 4.324 1.00 82.94 88 ALA A N 1
ATOM 624 C CA . ALA A 1 88 ? 6.949 -4.477 3.601 1.00 82.94 88 ALA A CA 1
ATOM 625 C C . ALA A 1 88 ? 7.811 -3.988 2.431 1.00 82.94 88 ALA A C 1
ATOM 627 O O . ALA A 1 88 ? 7.412 -3.092 1.684 1.00 82.94 88 ALA A O 1
ATOM 628 N N . ASN A 1 89 ? 8.994 -4.586 2.282 1.00 82.00 89 ASN A N 1
ATOM 629 C CA . ASN A 1 89 ? 9.938 -4.280 1.210 1.00 82.00 89 ASN A CA 1
ATOM 630 C C . ASN A 1 89 ? 9.887 -5.376 0.148 1.00 82.00 89 ASN A C 1
ATOM 632 O O . ASN A 1 89 ? 9.834 -6.557 0.487 1.00 82.00 89 ASN A O 1
ATOM 636 N N . PHE A 1 90 ? 9.945 -4.995 -1.122 1.00 77.06 90 PHE A N 1
ATOM 637 C CA . PHE A 1 90 ? 9.878 -5.928 -2.241 1.00 77.06 90 PHE A CA 1
ATOM 638 C C . PHE A 1 90 ? 10.589 -5.374 -3.470 1.00 77.06 90 PHE A C 1
ATOM 640 O O . PHE A 1 90 ? 10.751 -4.167 -3.613 1.00 77.06 90 PHE A O 1
ATOM 647 N N . ALA A 1 91 ? 11.045 -6.258 -4.352 1.00 77.00 91 ALA A N 1
ATOM 648 C CA . ALA A 1 91 ? 11.579 -5.859 -5.647 1.00 77.00 91 ALA A CA 1
ATOM 649 C C . ALA A 1 91 ? 10.433 -5.759 -6.661 1.00 77.00 91 ALA A C 1
ATOM 651 O O . ALA A 1 91 ? 9.582 -6.648 -6.725 1.00 77.00 91 ALA A O 1
ATOM 652 N N . VAL A 1 92 ? 10.424 -4.688 -7.450 1.00 72.69 92 VAL A N 1
ATOM 653 C CA . VAL A 1 92 ? 9.494 -4.496 -8.566 1.00 72.69 92 VAL A CA 1
ATOM 654 C C . VAL A 1 92 ? 10.276 -4.555 -9.859 1.00 72.69 92 VAL A C 1
ATOM 656 O O . VAL A 1 92 ? 11.188 -3.753 -10.062 1.00 72.69 92 VAL A O 1
ATOM 659 N N . ALA A 1 93 ? 9.896 -5.481 -10.736 1.00 71.69 93 ALA A N 1
ATOM 660 C CA . ALA A 1 93 ? 10.237 -5.386 -12.143 1.00 71.69 93 ALA A CA 1
ATOM 661 C C . ALA A 1 93 ? 9.090 -4.644 -12.836 1.00 71.69 93 ALA A C 1
ATOM 663 O O . ALA A 1 93 ? 7.924 -5.009 -12.685 1.00 71.69 93 ALA A O 1
ATOM 664 N N . PHE A 1 94 ? 9.394 -3.585 -13.585 1.00 62.53 94 PHE A N 1
ATOM 665 C CA . PHE A 1 94 ? 8.384 -2.724 -14.214 1.00 62.53 94 PHE A CA 1
ATOM 666 C C . PHE A 1 94 ? 7.722 -3.349 -15.453 1.00 62.53 94 PHE A C 1
ATOM 668 O O . PHE A 1 94 ? 7.678 -2.744 -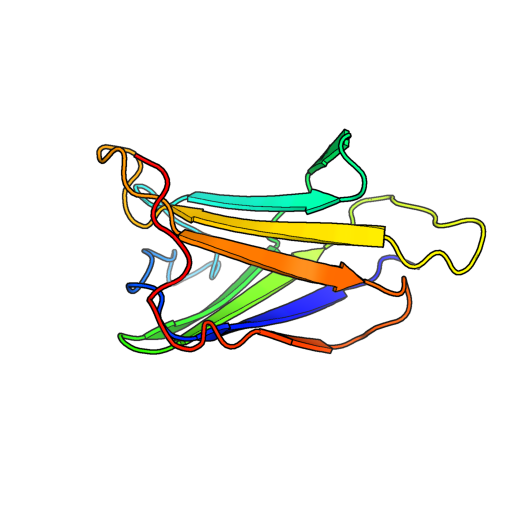16.512 1.00 62.53 94 PHE A O 1
ATOM 675 N N . TYR A 1 95 ? 7.215 -4.569 -15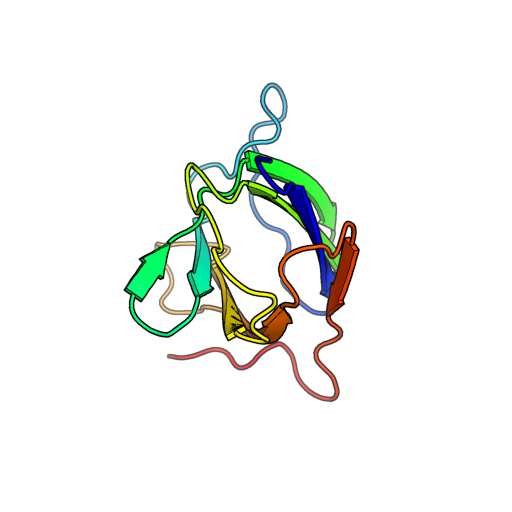.298 1.00 57.09 95 TYR A N 1
ATOM 676 C CA . TYR A 1 95 ? 6.260 -5.271 -16.162 1.00 57.09 95 TYR A CA 1
ATOM 677 C C . TYR A 1 95 ? 5.389 -6.253 -15.351 1.00 57.09 95 TYR A C 1
ATOM 679 O O . TYR A 1 95 ? 4.583 -6.981 -15.926 1.00 57.09 95 TYR A O 1
ATOM 687 N N . ASP A 1 96 ? 5.542 -6.299 -14.023 1.00 58.06 96 ASP A N 1
ATOM 688 C CA . ASP A 1 96 ? 4.773 -7.197 -13.167 1.00 58.06 96 ASP A CA 1
ATOM 689 C C . ASP A 1 96 ? 3.308 -6.752 -13.078 1.00 58.06 96 ASP A C 1
ATOM 691 O O . ASP A 1 96 ? 3.017 -5.613 -12.716 1.00 58.06 96 ASP A O 1
ATOM 695 N N . SER A 1 97 ? 2.376 -7.671 -13.339 1.00 56.03 97 SER A N 1
ATOM 696 C CA . SER A 1 97 ? 0.933 -7.429 -13.194 1.00 56.03 97 SER A CA 1
ATOM 697 C C . SER A 1 97 ? 0.406 -7.702 -11.776 1.00 56.03 97 SER A C 1
ATOM 699 O O . SER A 1 97 ? -0.668 -7.231 -11.407 1.00 56.03 97 SER A O 1
ATOM 701 N N . SER A 1 98 ? 1.140 -8.464 -10.954 1.00 60.34 98 SER A N 1
ATOM 702 C CA . SER A 1 98 ? 0.722 -8.832 -9.590 1.00 60.34 98 SER A CA 1
ATOM 703 C C . SER A 1 98 ? 1.890 -9.301 -8.718 1.00 60.34 98 SER A C 1
ATOM 705 O O . SER A 1 98 ? 2.749 -10.049 -9.189 1.00 60.34 98 SER A O 1
ATOM 707 N N . ARG A 1 99 ? 1.887 -8.944 -7.427 1.00 59.53 99 ARG A N 1
ATOM 708 C CA . ARG A 1 99 ? 2.842 -9.427 -6.415 1.00 59.53 99 ARG A CA 1
ATOM 709 C C . ARG A 1 99 ? 2.127 -9.759 -5.098 1.00 59.53 99 ARG A C 1
ATOM 711 O O . ARG A 1 99 ? 1.235 -9.039 -4.661 1.00 59.53 99 ARG A O 1
ATOM 718 N N . THR A 1 100 ? 2.548 -10.849 -4.456 1.00 61.25 100 THR A N 1
ATOM 719 C CA . THR A 1 100 ? 2.098 -11.235 -3.107 1.00 61.25 100 THR A CA 1
ATOM 720 C C . THR A 1 100 ? 3.229 -11.016 -2.113 1.00 61.25 100 THR A C 1
ATOM 722 O O . THR A 1 100 ? 4.354 -11.453 -2.356 1.00 61.25 100 THR A O 1
ATOM 725 N N . LEU A 1 101 ? 2.932 -10.320 -1.019 1.00 57.31 101 LEU A N 1
ATOM 726 C CA . LEU A 1 101 ? 3.846 -9.962 0.054 1.00 57.31 101 LEU A CA 1
ATOM 727 C C . LEU A 1 101 ? 3.355 -10.587 1.358 1.00 57.31 101 LEU A C 1
ATOM 729 O O . LEU A 1 101 ? 2.347 -10.168 1.926 1.00 57.31 101 LEU A O 1
ATOM 733 N N . SER A 1 102 ? 4.117 -11.552 1.859 1.00 53.53 102 SER A N 1
ATOM 734 C CA . SER A 1 102 ? 3.853 -12.168 3.155 1.00 53.53 102 SER A CA 1
ATOM 735 C C . SER A 1 102 ? 4.868 -11.670 4.178 1.00 53.53 102 SER A C 1
ATOM 737 O O . SER A 1 102 ? 6.076 -11.853 4.020 1.00 53.53 102 SER A O 1
ATOM 739 N N . CYS A 1 103 ? 4.386 -11.043 5.248 1.00 50.84 103 CYS A N 1
ATOM 740 C CA . CYS A 1 103 ? 5.220 -10.681 6.390 1.00 50.84 103 CYS A CA 1
ATOM 741 C C . CYS A 1 103 ? 5.387 -11.921 7.286 1.00 50.84 103 CYS A C 1
ATOM 743 O O . CYS A 1 103 ? 4.466 -12.280 8.016 1.00 50.84 103 CYS A O 1
ATOM 745 N N . VAL A 1 104 ? 6.535 -12.607 7.203 1.00 54.00 104 VAL A N 1
ATOM 746 C CA . VAL A 1 104 ? 6.867 -13.795 8.018 1.00 54.00 104 VAL A CA 1
ATOM 747 C C . VAL A 1 104 ? 8.229 -13.573 8.700 1.00 54.00 104 VAL A C 1
ATOM 749 O O . VAL A 1 104 ? 9.166 -13.184 8.001 1.00 54.00 104 VAL A O 1
ATOM 752 N N . PRO A 1 105 ? 8.398 -13.795 10.028 1.00 50.75 105 PRO A N 1
ATOM 753 C CA . PRO A 1 105 ? 7.466 -14.390 10.996 1.00 50.75 105 PRO A CA 1
ATOM 754 C C . PRO A 1 105 ? 6.820 -13.384 11.975 1.00 50.75 105 PRO A C 1
ATOM 756 O O . PRO A 1 105 ? 6.253 -13.790 12.984 1.00 50.75 105 PRO A O 1
ATOM 759 N N . SER A 1 106 ? 6.908 -12.079 11.726 1.00 48.97 106 SER A N 1
ATOM 760 C CA . SER A 1 106 ? 6.317 -11.037 12.577 1.00 48.97 106 SER A CA 1
ATOM 761 C C . SER A 1 106 ? 5.461 -10.085 11.740 1.00 48.97 106 SER A C 1
ATOM 763 O O . SER A 1 106 ? 5.732 -9.943 10.541 1.00 48.97 106 SER A O 1
ATOM 765 N N . PRO A 1 107 ? 4.427 -9.433 12.322 1.00 51.06 107 PRO A N 1
ATOM 766 C CA . PRO A 1 107 ? 3.668 -8.421 11.597 1.00 51.06 107 PRO A CA 1
ATOM 767 C C . PRO A 1 107 ? 4.654 -7.409 11.031 1.00 51.06 107 PRO A C 1
ATOM 769 O O . PRO A 1 107 ? 5.639 -7.068 11.697 1.00 51.06 107 PRO A O 1
ATOM 772 N N . CYS A 1 108 ? 4.411 -6.994 9.787 1.00 54.56 108 CYS A N 1
ATOM 773 C CA . CYS A 1 108 ? 5.265 -6.074 9.049 1.00 54.56 108 CYS A CA 1
ATOM 774 C C . CYS A 1 108 ? 5.769 -4.984 10.007 1.00 54.56 108 CYS A C 1
ATOM 776 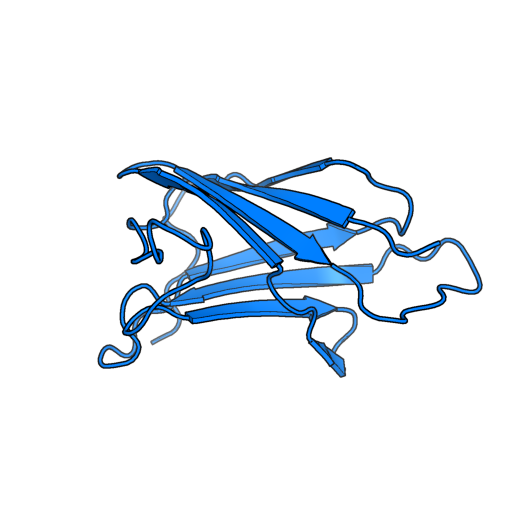O O . CYS A 1 108 ? 4.941 -4.332 10.645 1.00 54.56 108 CYS A O 1
ATOM 778 N N . ARG A 1 109 ? 7.096 -4.877 10.204 1.00 50.66 109 ARG A N 1
ATOM 779 C CA . ARG A 1 109 ? 7.685 -4.163 11.355 1.00 50.66 109 ARG A CA 1
ATOM 780 C C . ARG A 1 109 ? 6.974 -2.831 11.584 1.00 50.66 109 ARG A C 1
ATOM 782 O O . ARG A 1 109 ? 7.053 -1.945 10.735 1.00 50.66 109 ARG A O 1
ATOM 789 N N . ALA A 1 110 ? 6.316 -2.712 12.736 1.00 39.47 110 ALA A N 1
ATOM 790 C CA . ALA A 1 110 ? 5.765 -1.447 13.178 1.00 39.47 110 ALA A CA 1
ATOM 791 C C . ALA A 1 110 ? 6.937 -0.489 13.430 1.00 39.47 110 ALA A C 1
ATOM 793 O O . ALA A 1 110 ? 7.726 -0.742 14.340 1.00 39.47 110 ALA A O 1
ATOM 794 N N . SER A 1 111 ? 7.109 0.563 12.625 1.00 44.41 111 SER A N 1
ATOM 795 C CA . SER A 1 111 ? 8.041 1.631 13.008 1.00 44.41 111 SER A CA 1
ATOM 796 C C . SER A 1 111 ? 7.304 2.578 13.949 1.00 44.41 111 SER A C 1
ATOM 798 O O . SER A 1 111 ? 6.325 3.189 13.518 1.00 44.41 111 SER A O 1
ATOM 800 N N . SER A 1 112 ? 7.748 2.635 15.204 1.00 40.16 112 SER A N 1
ATOM 801 C CA . SER A 1 112 ? 7.347 3.618 16.219 1.00 40.16 112 SER A CA 1
ATOM 802 C C . SER A 1 112 ? 7.986 4.976 15.979 1.00 40.16 112 SER A C 1
ATOM 804 O O . SER A 1 112 ? 9.184 4.960 15.612 1.00 40.16 112 SER A O 1
#

Nearest PDB structures (foldseek):
  2c9a-assembly1_A  TM=4.928E-01  e=4.746E-01  Homo sapiens
  2v5y-assembly1_A  TM=4.686E-01  e=3.478E+00  Homo sapiens
  6d4n-assembly1_B  TM=4.487E-01  e=5.958E+00  Macaca mulatta
  8a1f-assembly1_B  TM=3.913E-01  e=2.142E+00  Homo sapiens
  8a1f-assembly1_A  TM=4.549E-01  e=4.804E+00  Homo sapiens

Mean predicted aligned error: 9.12 Å

Sequence (112 aa):
GEGVLTLLVDNVPPITVDPSTRAVASPARVTVSYGGASFAAVRMVAFSDEARSAIEVSFGGITIAEPASVQATVRVQPDTATSKSYAANFAVAFYDSSRTLSCVPSPCRASS

Foldseek 3Di:
DWAKEKEKEWQDAFADADPPQQHGDPPKDKWKDKPPDDTWDFRHWPDGDRTITITITIPPPPDPVDFDFIKMKMKIDRGPVDQWIAIDIDTDGVVDNYDYTYDPPDGRDTDD

Secondary structure (DSSP, 8-state):
---EEEEEEES-----B-TTT--B-TT-EEEEEETTTEEEEEEEEEEE-SSEEEEEEE-TT---SS--EEEEEEEEES-TTSS--EEEEEEEETT-SEEEE---SSSS-B--

Organism: Hemiselmis andersenii (NCBI:txid464988)

Radius of gyration: 13.5 Å; Cα contacts (8 Å, |Δi|>4): 274; chains: 1; bounding box: 33×24×37 Å